Protein AF-S6BEV7-F1 (afdb_monomer)

Radius of gyration: 21.36 Å; Cα contacts (8 Å, |Δi|>4): 166; chains: 1; bounding box: 76×54×32 Å

Structure (mmCIF, N/CA/C/O backbone):
data_AF-S6BEV7-F1
#
_entry.id   AF-S6BEV7-F1
#
loop_
_atom_site.group_PDB
_atom_site.id
_atom_site.type_symbol
_atom_site.label_atom_id
_atom_site.label_alt_id
_atom_site.label_comp_id
_atom_site.label_asym_id
_atom_site.label_entity_id
_atom_site.label_seq_id
_atom_site.pdbx_PDB_ins_code
_atom_site.Cartn_x
_atom_site.Cartn_y
_atom_site.Cartn_z
_atom_site.occupancy
_atom_site.B_iso_or_equiv
_atom_site.auth_seq_id
_atom_site.auth_comp_id
_atom_site.auth_asym_id
_atom_site.auth_atom_id
_atom_site.pdbx_PDB_model_num
ATOM 1 N N . MET A 1 1 ? -57.077 -38.739 5.151 1.00 50.75 1 MET A N 1
ATOM 2 C CA . MET A 1 1 ? -56.532 -37.547 4.452 1.00 50.75 1 MET A CA 1
ATOM 3 C C . MET A 1 1 ? -55.823 -36.606 5.441 1.00 50.75 1 MET A C 1
ATOM 5 O O . MET A 1 1 ? -56.221 -35.461 5.583 1.00 50.75 1 MET A O 1
ATOM 9 N N . ILE A 1 2 ? -54.785 -37.079 6.149 1.00 52.56 2 ILE A N 1
ATOM 10 C CA . ILE A 1 2 ? -54.102 -36.314 7.227 1.00 52.56 2 ILE A CA 1
ATOM 11 C C . ILE A 1 2 ? -52.593 -36.130 6.940 1.00 52.56 2 ILE A C 1
ATOM 13 O O . ILE A 1 2 ? -51.964 -35.216 7.457 1.00 52.56 2 ILE A O 1
ATOM 17 N N . GLY A 1 3 ? -52.013 -36.909 6.019 1.00 46.91 3 GLY A N 1
ATOM 18 C CA . GLY A 1 3 ? -50.563 -36.927 5.767 1.00 46.91 3 GLY A CA 1
ATOM 19 C C . GLY A 1 3 ? -49.998 -35.843 4.839 1.00 46.91 3 GLY A C 1
ATOM 20 O O . GLY A 1 3 ? -48.800 -35.841 4.593 1.00 46.91 3 GLY A O 1
ATOM 21 N N . ARG A 1 4 ? -50.816 -34.928 4.297 1.00 48.38 4 ARG A N 1
ATOM 22 C CA . ARG A 1 4 ? -50.363 -33.946 3.282 1.00 48.38 4 ARG A CA 1
ATOM 23 C C . ARG A 1 4 ? -50.113 -32.529 3.807 1.00 48.38 4 ARG A C 1
ATOM 25 O O . ARG A 1 4 ? -49.593 -31.708 3.065 1.00 48.38 4 ARG A O 1
ATOM 32 N N . ARG A 1 5 ? -50.463 -32.233 5.066 1.00 48.47 5 ARG A N 1
ATOM 33 C CA . ARG A 1 5 ? -50.304 -30.886 5.655 1.00 48.47 5 ARG A CA 1
ATOM 34 C C . ARG A 1 5 ? -49.055 -30.714 6.525 1.00 48.47 5 ARG A C 1
ATOM 36 O O . ARG A 1 5 ? -48.692 -29.584 6.817 1.00 48.47 5 ARG A O 1
ATOM 43 N N . ILE A 1 6 ? -48.372 -31.801 6.886 1.00 51.94 6 ILE A N 1
ATOM 44 C CA . ILE A 1 6 ? -47.178 -31.745 7.749 1.00 51.94 6 ILE A CA 1
ATOM 45 C C . ILE A 1 6 ? -45.902 -31.453 6.935 1.00 51.94 6 ILE A C 1
ATOM 47 O O . ILE A 1 6 ? -44.970 -30.844 7.448 1.00 51.94 6 ILE A O 1
ATOM 51 N N . LEU A 1 7 ? -45.879 -31.777 5.636 1.00 47.19 7 LEU A N 1
ATOM 52 C CA . LEU A 1 7 ? -44.689 -31.583 4.793 1.00 47.19 7 LEU A CA 1
ATOM 53 C C . LEU A 1 7 ? -44.422 -30.111 4.417 1.00 47.19 7 LEU A C 1
ATOM 55 O O . LEU A 1 7 ? -43.295 -29.756 4.095 1.00 47.19 7 LEU A O 1
ATOM 59 N N . VAL A 1 8 ? -45.435 -29.239 4.473 1.00 49.75 8 VAL A N 1
ATOM 60 C CA . VAL A 1 8 ? -45.299 -27.827 4.057 1.00 49.75 8 VAL A CA 1
ATOM 61 C C . VAL A 1 8 ? -44.693 -26.953 5.165 1.00 49.75 8 VAL A C 1
ATOM 63 O O . VAL A 1 8 ? -44.099 -25.920 4.879 1.00 49.75 8 VAL A O 1
ATOM 66 N N . VAL A 1 9 ? -44.768 -27.379 6.430 1.00 50.19 9 VAL A N 1
ATOM 67 C CA . VAL A 1 9 ? -44.273 -26.580 7.568 1.00 50.19 9 VAL A CA 1
ATOM 68 C C . VAL A 1 9 ? -42.770 -26.781 7.811 1.00 50.19 9 VAL A C 1
ATOM 70 O O . VAL A 1 9 ? -42.108 -25.885 8.324 1.00 50.19 9 VAL A O 1
ATOM 73 N N . ALA A 1 10 ? -42.189 -27.901 7.370 1.00 49.28 10 ALA A N 1
ATOM 74 C CA . ALA A 1 10 ? -40.764 -28.185 7.571 1.00 49.28 10 ALA A CA 1
ATOM 75 C C . ALA A 1 10 ? -39.819 -27.378 6.652 1.00 49.28 10 ALA A C 1
ATOM 77 O O . ALA A 1 10 ? -38.628 -27.293 6.934 1.00 49.28 10 ALA A O 1
ATOM 78 N N . ILE A 1 11 ? -40.328 -26.757 5.581 1.00 52.28 11 ILE A N 1
ATOM 79 C CA . ILE A 1 11 ? -39.513 -25.964 4.638 1.00 52.28 11 ILE A CA 1
ATOM 80 C C . ILE A 1 11 ? -39.453 -24.476 5.045 1.00 52.28 11 ILE A C 1
ATOM 82 O O . ILE A 1 11 ? -38.546 -23.758 4.638 1.00 52.28 11 ILE A O 1
ATOM 86 N N . ALA A 1 12 ? -40.353 -24.008 5.916 1.00 49.47 12 ALA A N 1
ATOM 87 C CA . ALA A 1 12 ? -40.440 -22.595 6.301 1.00 49.47 12 ALA A CA 1
ATOM 88 C C . ALA A 1 12 ? -39.518 -22.175 7.468 1.00 49.47 12 ALA A C 1
ATOM 90 O O . ALA A 1 12 ? -39.469 -20.995 7.796 1.00 49.47 12 ALA A O 1
ATOM 91 N N . MET A 1 13 ? -38.785 -23.102 8.100 1.00 50.44 13 MET A N 1
ATOM 92 C CA . MET A 1 13 ? -37.889 -22.793 9.234 1.00 50.44 13 MET A CA 1
ATOM 93 C C . MET A 1 13 ? -36.387 -22.797 8.892 1.00 50.44 13 MET A C 1
ATOM 95 O O . MET A 1 13 ? -35.558 -22.666 9.786 1.00 50.44 13 MET A O 1
ATOM 99 N N . LEU A 1 14 ? -36.012 -22.916 7.614 1.00 50.31 14 LEU A N 1
ATOM 100 C CA . LEU A 1 14 ? -34.606 -22.923 7.172 1.00 50.31 14 LEU A CA 1
ATOM 101 C C . LEU A 1 14 ? -34.143 -21.600 6.530 1.00 50.31 14 LEU A C 1
ATOM 103 O O . LEU A 1 14 ? -33.107 -21.573 5.874 1.00 50.31 14 LEU A O 1
ATOM 107 N N . SER A 1 15 ? -34.875 -20.494 6.706 1.00 49.59 15 SER A N 1
ATOM 108 C CA . SER A 1 15 ? -34.596 -19.227 6.005 1.00 49.59 15 SER A CA 1
ATOM 109 C C . SER A 1 15 ? -34.069 -18.071 6.866 1.00 49.59 15 SER A C 1
ATOM 111 O O . SER A 1 15 ? -33.934 -16.970 6.344 1.00 49.59 15 SER A O 1
ATOM 113 N N . THR A 1 16 ? -33.739 -18.258 8.150 1.00 53.97 16 THR A N 1
ATOM 114 C CA . THR A 1 16 ? -33.315 -17.130 9.019 1.00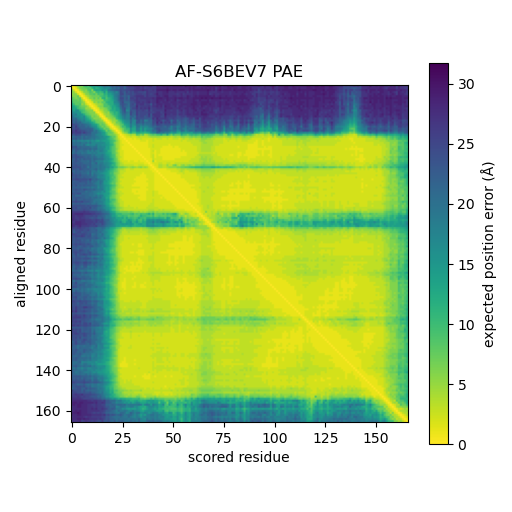 53.97 16 THR A CA 1
ATOM 115 C C . THR A 1 16 ? -31.865 -17.157 9.488 1.00 53.97 16 THR A C 1
ATOM 117 O O . THR A 1 16 ? -31.490 -16.344 10.323 1.00 53.97 16 THR A O 1
ATOM 120 N N . PHE A 1 17 ? -31.016 -18.020 8.935 1.00 53.75 17 PHE A N 1
ATOM 121 C CA . PHE A 1 17 ? -29.587 -17.996 9.251 1.00 53.75 17 PHE A CA 1
ATOM 122 C C . PHE A 1 17 ? -28.735 -18.089 7.992 1.00 53.75 17 PHE A C 1
ATOM 124 O O . PHE A 1 17 ? -27.793 -18.874 7.921 1.00 53.75 17 PHE A O 1
ATOM 131 N N . VAL A 1 18 ? -29.011 -17.218 7.017 1.00 51.12 18 VAL A N 1
ATOM 132 C CA . VAL A 1 18 ? -27.921 -16.732 6.168 1.00 51.12 18 VAL A CA 1
ATOM 133 C C . VAL A 1 18 ? -27.073 -15.853 7.083 1.00 51.12 18 VAL A C 1
ATOM 135 O O . VAL A 1 18 ? -27.261 -14.644 7.171 1.00 51.12 18 VAL A O 1
ATOM 138 N N . HIS A 1 19 ? -26.189 -16.492 7.852 1.00 46.69 19 HIS A N 1
ATOM 139 C CA . HIS A 1 19 ? -25.022 -15.807 8.371 1.00 46.69 19 HIS A CA 1
ATOM 140 C C . HIS A 1 19 ? -24.307 -15.335 7.119 1.00 46.69 19 HIS A C 1
ATOM 142 O O . HIS A 1 19 ? -23.691 -16.135 6.416 1.00 46.69 19 HIS A O 1
ATOM 148 N N . VAL A 1 20 ? -24.505 -14.062 6.781 1.00 51.44 20 VAL A N 1
ATOM 149 C CA . VAL A 1 20 ? -23.663 -13.369 5.825 1.00 51.44 20 VAL A CA 1
ATOM 150 C C . VAL A 1 20 ? -22.258 -13.621 6.342 1.00 51.44 20 VAL A C 1
ATOM 152 O O . VAL A 1 20 ? -21.878 -13.116 7.399 1.00 51.44 20 VAL A O 1
ATOM 155 N N . ALA A 1 21 ? -21.541 -14.514 5.667 1.00 47.56 21 ALA A N 1
ATOM 156 C CA . ALA A 1 21 ? -20.127 -14.714 5.873 1.00 47.56 21 ALA A CA 1
ATOM 157 C C . ALA A 1 21 ? -19.478 -13.434 5.355 1.00 47.56 21 ALA A C 1
ATOM 159 O O . ALA A 1 21 ? -19.007 -13.371 4.225 1.00 47.56 21 ALA A O 1
ATOM 160 N N . TYR A 1 22 ? -19.561 -12.372 6.157 1.00 51.31 22 TYR A N 1
ATOM 161 C CA . TYR A 1 22 ? -18.700 -11.223 6.004 1.00 51.31 22 TYR A CA 1
ATOM 162 C C . TYR A 1 22 ? -17.300 -11.807 6.088 1.00 51.31 22 TYR A C 1
ATOM 164 O O . TYR A 1 22 ? -16.900 -12.307 7.142 1.00 51.31 22 TYR A O 1
ATOM 172 N N . ALA A 1 23 ? -16.613 -11.850 4.949 1.00 55.72 23 ALA A N 1
ATOM 173 C CA . ALA A 1 23 ? -15.198 -12.136 4.907 1.00 55.72 23 ALA A CA 1
ATOM 174 C C . ALA A 1 23 ? -14.546 -11.133 5.864 1.00 55.72 23 ALA A C 1
ATOM 176 O O . ALA A 1 23 ? -14.480 -9.942 5.573 1.00 55.72 23 ALA A O 1
ATOM 177 N N . GLN A 1 24 ? -14.192 -11.589 7.068 1.00 68.38 24 GLN A N 1
ATOM 178 C CA . GLN A 1 24 ? -13.512 -10.771 8.062 1.00 68.38 24 GLN A CA 1
ATOM 179 C C . GLN A 1 24 ? -12.107 -10.517 7.531 1.00 68.38 24 GLN A C 1
ATOM 181 O O . GLN A 1 24 ? -11.189 -11.303 7.762 1.00 68.38 24 GLN A O 1
ATOM 186 N N . GLY A 1 25 ? -11.959 -9.454 6.751 1.00 84.00 25 GLY A N 1
ATOM 187 C CA . GLY A 1 25 ? -10.654 -8.975 6.347 1.00 84.00 25 GLY A CA 1
ATOM 188 C C . GLY A 1 25 ? -9.841 -8.476 7.541 1.00 84.00 25 GLY A C 1
ATOM 189 O O . GLY A 1 25 ? -10.350 -8.306 8.651 1.00 84.00 25 GLY A O 1
ATOM 190 N N . HIS A 1 26 ? -8.547 -8.249 7.324 1.00 91.81 26 HIS A N 1
ATOM 191 C CA . HIS A 1 26 ? -7.622 -7.863 8.399 1.00 91.81 26 HIS A CA 1
ATOM 192 C C . HIS A 1 26 ? -7.758 -6.398 8.841 1.00 91.81 26 HIS A C 1
ATOM 194 O O . HIS A 1 26 ? -7.096 -5.991 9.799 1.00 91.81 26 HIS A O 1
ATOM 200 N N . CYS A 1 27 ? -8.574 -5.604 8.147 1.00 94.75 27 CYS A N 1
ATOM 201 C CA . CYS A 1 27 ? -8.710 -4.171 8.369 1.00 94.75 27 CYS A CA 1
ATOM 202 C C . CYS A 1 27 ? -10.161 -3.819 8.688 1.00 94.75 27 CYS A C 1
ATOM 204 O O . CYS A 1 27 ? -11.072 -4.230 7.972 1.00 94.75 27 CYS A O 1
ATOM 206 N N . ALA A 1 28 ? -10.380 -3.012 9.727 1.00 95.38 28 ALA A N 1
ATOM 207 C CA . ALA A 1 28 ? -11.677 -2.379 9.908 1.00 95.38 28 ALA A CA 1
ATOM 208 C C . ALA A 1 28 ? -11.846 -1.236 8.894 1.00 95.38 28 ALA A C 1
ATOM 210 O O . ALA A 1 28 ? -10.874 -0.592 8.498 1.00 95.38 28 ALA A O 1
ATOM 211 N N . GLU A 1 29 ? -13.085 -0.918 8.526 1.00 94.31 29 GLU A N 1
ATOM 212 C CA . GLU A 1 29 ? -13.394 0.200 7.621 1.00 94.31 29 GLU A CA 1
ATOM 213 C C . GLU A 1 29 ? -12.814 1.537 8.125 1.00 94.31 29 GLU A C 1
ATOM 215 O O . GLU A 1 29 ? -12.313 2.356 7.353 1.00 94.31 29 GLU A O 1
ATOM 220 N N . THR A 1 30 ? -12.796 1.733 9.448 1.00 95.88 30 THR A N 1
ATOM 221 C CA . THR A 1 30 ? -12.172 2.897 10.086 1.00 95.88 30 THR A CA 1
ATOM 222 C C . THR A 1 30 ? -10.666 2.959 9.843 1.00 95.88 30 THR A C 1
ATOM 224 O O . THR A 1 30 ? -10.155 4.041 9.565 1.00 95.88 30 THR A O 1
ATOM 227 N N . ASP A 1 31 ? -9.968 1.818 9.892 1.00 96.88 31 ASP A N 1
ATOM 228 C CA . ASP A 1 31 ? -8.530 1.743 9.610 1.00 96.88 31 ASP A CA 1
ATOM 229 C C . ASP A 1 31 ? -8.258 2.079 8.138 1.00 96.88 31 ASP A C 1
ATOM 231 O O . ASP A 1 31 ? -7.327 2.817 7.824 1.00 96.88 31 ASP A O 1
ATOM 235 N N . LEU A 1 32 ? -9.112 1.602 7.225 1.00 96.38 32 LEU A N 1
ATOM 236 C CA . LEU A 1 32 ? -8.998 1.908 5.797 1.00 96.38 32 LEU A CA 1
ATOM 237 C C . LEU A 1 32 ? -9.175 3.392 5.509 1.00 96.38 32 LEU A C 1
ATOM 239 O O . LEU A 1 32 ? -8.452 3.944 4.682 1.00 96.38 32 LEU A O 1
ATOM 243 N N . ARG A 1 33 ? -10.094 4.065 6.202 1.00 96.94 33 ARG A N 1
ATOM 244 C CA . ARG A 1 33 ? -10.254 5.517 6.083 1.00 96.94 33 ARG A CA 1
ATOM 245 C C . ARG A 1 33 ? -9.037 6.272 6.623 1.00 96.94 33 ARG A C 1
ATOM 247 O O . ARG A 1 33 ? -8.577 7.204 5.970 1.00 96.94 33 ARG A O 1
ATOM 254 N N . ILE A 1 34 ? -8.489 5.851 7.766 1.00 97.06 34 ILE A N 1
ATOM 255 C CA . ILE A 1 34 ? -7.272 6.437 8.359 1.00 97.06 34 ILE A CA 1
ATOM 256 C C . ILE A 1 34 ? -6.077 6.314 7.404 1.00 97.06 34 ILE A C 1
ATOM 258 O O . ILE A 1 34 ? -5.324 7.268 7.224 1.00 97.06 34 ILE A O 1
ATOM 262 N N . LEU A 1 35 ? -5.940 5.164 6.746 1.00 96.50 35 LEU A N 1
ATOM 263 C CA . LEU A 1 35 ? -4.857 4.873 5.804 1.00 96.50 35 LEU A CA 1
ATOM 264 C C . LEU A 1 35 ? -5.082 5.463 4.400 1.00 96.50 35 LEU A C 1
ATOM 266 O O . LEU A 1 35 ? -4.231 5.312 3.525 1.00 96.50 35 LEU A O 1
ATOM 270 N N . GLY A 1 36 ? -6.223 6.119 4.159 1.00 96.06 36 GLY A N 1
ATOM 271 C CA . GLY A 1 36 ? -6.581 6.657 2.844 1.00 96.06 36 GLY A CA 1
ATOM 272 C C . GLY A 1 36 ? -6.945 5.593 1.801 1.00 96.06 36 GLY A C 1
ATOM 273 O O . GLY A 1 36 ? -6.931 5.873 0.610 1.00 96.06 36 GLY A O 1
ATOM 274 N N . LEU A 1 37 ? -7.259 4.367 2.219 1.00 96.00 37 LEU A N 1
ATOM 275 C CA . LEU A 1 37 ? -7.578 3.237 1.339 1.00 96.00 37 LEU A CA 1
ATOM 276 C C . LEU A 1 37 ? -9.072 3.122 1.020 1.00 96.00 37 LEU A C 1
ATOM 278 O O . LEU A 1 37 ? -9.422 2.463 0.044 1.00 96.00 37 LEU A O 1
ATOM 282 N N . SER A 1 38 ? -9.946 3.726 1.832 1.00 96.00 38 SER A N 1
ATOM 283 C CA . SER A 1 38 ? -11.401 3.594 1.680 1.00 96.00 38 SER A CA 1
ATOM 284 C C . SER A 1 38 ? -11.910 4.201 0.369 1.00 96.00 38 SER A C 1
ATOM 286 O O . SER A 1 38 ? -11.674 5.378 0.088 1.00 96.00 38 SER A O 1
ATOM 288 N N . LYS A 1 39 ? -12.650 3.402 -0.408 1.00 94.38 39 LYS A N 1
ATOM 289 C CA . LYS A 1 39 ? -13.301 3.828 -1.654 1.00 94.38 39 LYS A CA 1
ATOM 290 C C . LYS A 1 39 ? -14.498 4.758 -1.416 1.00 94.38 39 LYS A C 1
ATOM 292 O O . LYS A 1 39 ? -14.787 5.601 -2.260 1.00 94.38 39 LYS A O 1
ATOM 297 N N . ASP A 1 40 ? -15.163 4.654 -0.268 1.00 91.25 40 ASP A N 1
ATOM 298 C CA . ASP A 1 40 ? -16.403 5.396 0.007 1.00 91.25 40 ASP A CA 1
ATOM 299 C C . ASP A 1 40 ? -16.168 6.876 0.353 1.00 91.25 40 ASP A C 1
ATOM 301 O O . ASP A 1 40 ? -17.105 7.673 0.389 1.00 91.25 40 ASP A O 1
ATOM 305 N N . SER A 1 41 ? -14.916 7.272 0.601 1.00 87.31 41 SER A N 1
ATOM 306 C CA . SER A 1 41 ? -14.560 8.631 1.017 1.00 87.31 41 SER A CA 1
ATOM 307 C C . SER A 1 41 ? -13.322 9.157 0.287 1.00 87.31 41 SER A C 1
ATOM 309 O O . SER A 1 41 ? -12.339 9.536 0.929 1.00 87.31 41 SER A O 1
ATOM 311 N N . VAL A 1 42 ? -13.347 9.162 -1.050 1.00 94.38 42 VAL A N 1
ATOM 312 C CA . VAL A 1 42 ? -12.240 9.707 -1.853 1.00 94.38 42 VAL A CA 1
ATOM 313 C C . VAL A 1 4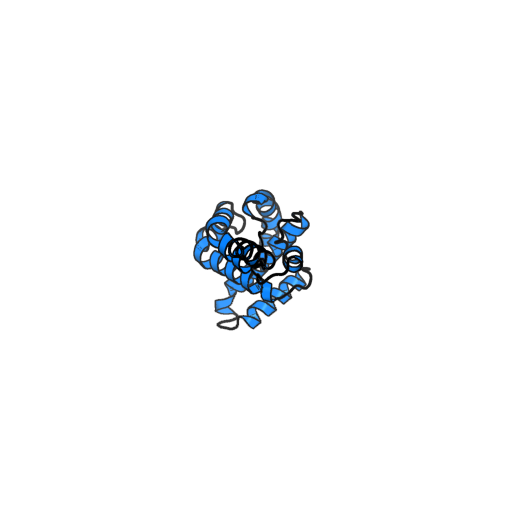2 ? -12.209 11.233 -1.753 1.00 94.38 42 VAL A C 1
ATOM 315 O O . VAL A 1 42 ? -13.092 11.926 -2.255 1.00 94.38 42 VAL A O 1
ATOM 318 N N . THR A 1 43 ? -11.170 11.761 -1.115 1.00 94.88 43 THR A N 1
ATOM 319 C CA . THR A 1 43 ? -10.870 13.190 -0.996 1.00 94.88 43 THR A CA 1
ATOM 320 C C . THR A 1 43 ? -9.395 13.432 -1.322 1.00 94.88 43 THR A C 1
ATOM 322 O O . THR A 1 43 ? -8.588 12.504 -1.329 1.00 94.88 43 THR A O 1
ATOM 325 N N .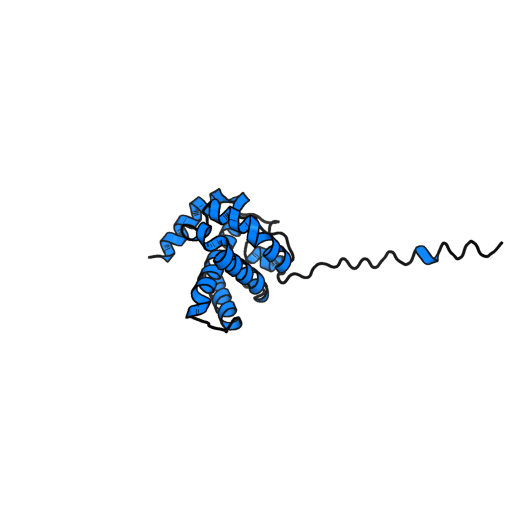 GLU A 1 44 ? -8.997 14.683 -1.563 1.00 91.38 44 GLU A N 1
ATOM 326 C CA . GLU A 1 44 ? -7.574 15.026 -1.735 1.00 91.38 44 GLU A CA 1
ATOM 327 C C . GLU A 1 44 ? -6.741 14.597 -0.512 1.00 91.38 44 GLU A C 1
ATOM 329 O O . GLU A 1 44 ? -5.643 14.058 -0.645 1.00 91.38 44 GLU A O 1
ATOM 334 N N . GLU A 1 45 ? -7.301 14.744 0.693 1.00 92.81 45 GLU A N 1
ATOM 335 C CA . GLU A 1 45 ? -6.675 14.281 1.930 1.00 92.81 45 GLU A CA 1
ATOM 336 C C . GLU A 1 45 ? -6.531 12.753 1.973 1.00 92.81 45 GLU A C 1
ATOM 338 O O . GLU A 1 45 ? -5.480 12.252 2.375 1.00 92.81 45 GLU A O 1
ATOM 343 N N . SER A 1 46 ? -7.546 11.995 1.541 1.00 94.56 46 SER A N 1
ATOM 344 C CA . SER A 1 46 ? -7.467 10.530 1.525 1.00 94.56 46 SER A CA 1
ATOM 345 C C . SER A 1 46 ? -6.435 10.038 0.508 1.00 94.56 46 SER A C 1
ATOM 347 O O . SER A 1 46 ? -5.648 9.150 0.828 1.00 94.56 46 SER A O 1
ATOM 349 N N . LEU A 1 47 ? -6.355 10.660 -0.674 1.00 93.19 47 LEU A N 1
ATOM 350 C CA . LEU A 1 47 ? -5.325 10.370 -1.678 1.00 93.19 47 LEU A CA 1
ATOM 351 C C . LEU A 1 47 ? -3.924 10.730 -1.166 1.00 93.19 47 LEU A C 1
ATOM 353 O O . LEU A 1 47 ? -2.965 9.987 -1.393 1.00 93.19 47 LEU A O 1
ATOM 357 N N . LYS A 1 48 ? -3.807 11.822 -0.400 1.00 91.69 48 LYS A N 1
ATOM 358 C CA . LYS A 1 48 ? -2.562 12.186 0.278 1.00 91.69 48 LYS A CA 1
ATOM 359 C C . LYS A 1 48 ? -2.140 11.122 1.301 1.00 91.69 48 LYS A C 1
ATOM 361 O O . LYS A 1 48 ? -0.999 10.660 1.274 1.00 91.69 48 LYS A O 1
ATOM 366 N N . LYS A 1 49 ? -3.060 10.700 2.178 1.00 94.25 49 LYS A N 1
ATOM 367 C CA . LYS A 1 49 ? -2.841 9.630 3.171 1.00 94.25 49 LYS A CA 1
ATOM 368 C C . LYS A 1 49 ? -2.470 8.305 2.496 1.00 94.25 49 LYS A C 1
ATOM 370 O O . LYS A 1 49 ? -1.553 7.626 2.960 1.00 94.25 49 LYS A O 1
ATOM 375 N N . LEU A 1 50 ? -3.103 7.983 1.366 1.00 94.56 50 LEU A N 1
ATOM 376 C CA . LEU A 1 50 ? -2.798 6.800 0.562 1.00 94.56 50 LEU A CA 1
ATOM 377 C C . LEU A 1 50 ? -1.360 6.816 0.039 1.00 94.56 50 LEU A C 1
ATOM 379 O O . LEU A 1 50 ? -0.636 5.831 0.194 1.00 94.56 50 LEU A O 1
ATOM 383 N N . GLY A 1 51 ? -0.929 7.927 -0.563 1.00 91.56 51 GLY A N 1
ATOM 384 C CA . GLY A 1 51 ? 0.430 8.037 -1.090 1.00 91.56 51 GLY A CA 1
ATOM 385 C C . GLY A 1 51 ? 1.494 7.968 0.010 1.00 91.56 51 GLY A C 1
ATOM 386 O O . GLY A 1 51 ? 2.451 7.208 -0.133 1.00 91.56 51 GLY A O 1
ATOM 387 N N . ILE A 1 52 ? 1.287 8.652 1.147 1.00 92.19 52 ILE A N 1
ATOM 388 C CA . ILE A 1 52 ? 2.160 8.541 2.336 1.00 92.19 52 ILE A CA 1
ATOM 389 C C . ILE A 1 52 ? 2.238 7.086 2.803 1.00 92.19 52 ILE A C 1
ATOM 391 O O . ILE A 1 52 ? 3.328 6.532 2.958 1.00 92.19 52 ILE A O 1
ATOM 395 N N . THR A 1 53 ? 1.080 6.443 2.972 1.00 95.25 53 THR A N 1
ATOM 396 C CA . THR A 1 53 ? 0.992 5.068 3.466 1.00 95.25 53 THR A CA 1
ATOM 397 C C . THR A 1 53 ? 1.773 4.108 2.578 1.00 95.25 53 THR A C 1
ATOM 399 O O . THR A 1 53 ? 2.596 3.326 3.060 1.00 95.25 53 THR A O 1
ATOM 402 N N . ARG A 1 54 ? 1.565 4.189 1.261 1.00 93.31 54 ARG A N 1
ATOM 403 C CA . ARG A 1 54 ? 2.267 3.340 0.294 1.00 93.31 54 ARG A CA 1
ATOM 404 C C . ARG A 1 54 ? 3.765 3.600 0.284 1.00 93.31 54 ARG A C 1
ATOM 406 O O . ARG A 1 54 ? 4.530 2.636 0.285 1.00 93.31 54 ARG A O 1
ATOM 413 N N . TYR A 1 55 ? 4.171 4.867 0.291 1.00 91.12 55 TYR A N 1
ATOM 414 C CA . TYR A 1 55 ? 5.576 5.259 0.287 1.00 91.12 55 TYR A CA 1
ATOM 415 C C . TYR A 1 55 ? 6.323 4.698 1.506 1.00 91.12 55 TYR A C 1
ATOM 417 O O . TYR A 1 55 ? 7.354 4.035 1.349 1.00 91.12 55 TYR A O 1
ATOM 425 N N . VAL A 1 56 ? 5.776 4.885 2.712 1.00 93.50 56 VAL A N 1
ATOM 426 C CA . VAL A 1 56 ? 6.380 4.391 3.961 1.00 93.50 56 VAL A CA 1
ATOM 427 C C . VAL A 1 56 ? 6.461 2.863 3.954 1.00 93.50 56 VAL A C 1
ATOM 429 O O . VAL A 1 56 ? 7.534 2.297 4.176 1.00 93.50 56 VAL A O 1
ATOM 432 N N . VAL A 1 57 ? 5.356 2.173 3.643 1.00 95.19 57 VAL A N 1
ATOM 433 C CA . VAL A 1 57 ? 5.318 0.700 3.619 1.00 95.19 57 VAL A CA 1
ATOM 434 C C . VAL A 1 57 ? 6.325 0.144 2.612 1.00 95.19 57 VAL A C 1
ATOM 436 O O . VAL A 1 57 ? 7.112 -0.745 2.947 1.00 95.19 57 VAL A O 1
ATOM 439 N N . LYS A 1 58 ? 6.338 0.673 1.384 1.00 91.88 58 LYS A N 1
ATOM 440 C CA . LYS A 1 58 ? 7.251 0.239 0.321 1.00 91.88 58 LYS A CA 1
ATOM 441 C C . LYS A 1 58 ? 8.710 0.472 0.697 1.00 91.88 58 LYS A C 1
ATOM 443 O O . LYS A 1 58 ? 9.525 -0.428 0.493 1.00 91.88 58 LYS A O 1
ATOM 448 N N . SER A 1 59 ? 9.038 1.637 1.259 1.00 90.50 59 SER A N 1
ATOM 449 C CA . SER A 1 59 ? 10.398 1.962 1.702 1.00 90.50 59 SER A CA 1
ATOM 450 C C . SER A 1 59 ? 10.909 0.901 2.672 1.00 90.50 59 SER A C 1
ATOM 452 O O . SER A 1 59 ? 11.951 0.290 2.441 1.00 90.50 59 SER A O 1
ATOM 454 N N . TRP A 1 60 ? 10.125 0.574 3.697 1.00 93.19 60 TRP A N 1
ATOM 455 C CA . TRP A 1 60 ? 10.493 -0.457 4.663 1.00 93.19 60 TRP A CA 1
ATOM 456 C C . TRP A 1 60 ? 10.560 -1.869 4.072 1.00 93.19 60 TRP A C 1
ATOM 458 O O . TRP A 1 60 ? 11.464 -2.632 4.416 1.00 93.19 60 TRP A O 1
ATOM 468 N N . VAL A 1 61 ? 9.645 -2.233 3.168 1.00 91.69 61 VAL A N 1
ATOM 469 C CA . VAL A 1 61 ? 9.670 -3.544 2.497 1.00 91.69 61 VAL A CA 1
ATOM 470 C C . VAL A 1 61 ? 10.917 -3.702 1.629 1.00 91.69 61 VAL A C 1
ATOM 472 O O . VAL A 1 61 ? 11.562 -4.747 1.705 1.00 91.69 61 VAL A O 1
ATOM 475 N N . ARG A 1 62 ? 11.316 -2.660 0.892 1.00 89.12 62 ARG A N 1
ATOM 476 C CA . ARG A 1 62 ? 12.541 -2.651 0.079 1.00 89.12 62 ARG A CA 1
ATOM 477 C C . ARG A 1 62 ? 13.799 -2.849 0.928 1.00 89.12 62 ARG A C 1
ATOM 479 O O . ARG A 1 62 ? 14.707 -3.571 0.527 1.00 89.12 62 ARG A O 1
ATOM 486 N N . TRP A 1 63 ? 13.851 -2.242 2.115 1.00 85.75 63 TRP A N 1
ATOM 487 C CA . TRP A 1 63 ? 14.989 -2.367 3.034 1.00 85.75 63 TRP A CA 1
ATOM 488 C C . TRP A 1 63 ? 14.944 -3.616 3.924 1.00 85.75 63 TRP A C 1
ATOM 490 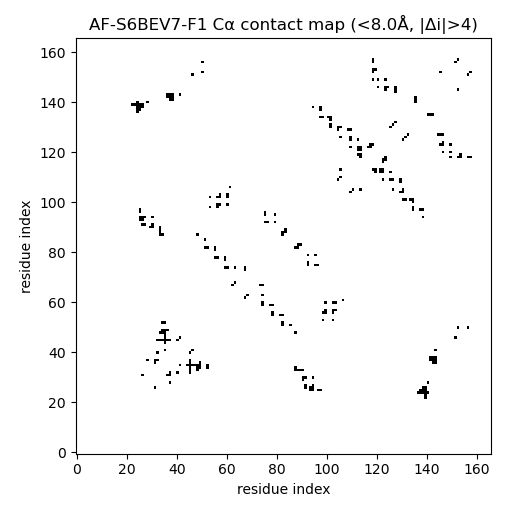O O . TRP A 1 63 ? 15.933 -3.928 4.594 1.00 85.75 63 TRP A O 1
ATOM 500 N N . ARG A 1 64 ? 13.834 -4.367 3.927 1.00 85.25 64 ARG A N 1
ATOM 501 C CA . ARG A 1 64 ? 13.630 -5.550 4.779 1.00 85.25 64 ARG A CA 1
ATOM 502 C C . ARG A 1 64 ? 14.782 -6.564 4.717 1.00 85.25 64 ARG A C 1
ATOM 504 O O . ARG A 1 64 ? 15.198 -6.984 5.797 1.00 85.25 64 ARG A O 1
ATOM 511 N N . PRO A 1 65 ? 15.312 -6.970 3.541 1.00 77.06 65 PRO A N 1
ATOM 512 C CA . PRO A 1 65 ? 16.382 -7.970 3.488 1.00 77.06 65 PRO A CA 1
ATOM 513 C C . PRO A 1 65 ? 17.666 -7.524 4.201 1.00 77.06 65 PRO A C 1
ATOM 515 O O . PRO A 1 65 ? 18.421 -8.369 4.671 1.00 77.06 65 PRO A O 1
ATOM 518 N N . ILE A 1 66 ? 17.897 -6.209 4.290 1.00 78.44 66 ILE A N 1
ATOM 519 C CA . ILE A 1 66 ? 19.106 -5.606 4.861 1.00 78.44 66 ILE A CA 1
ATOM 520 C C . ILE A 1 66 ? 18.922 -5.341 6.359 1.00 78.44 66 ILE A C 1
ATOM 522 O O . ILE A 1 66 ? 19.783 -5.698 7.158 1.00 78.44 66 ILE A O 1
ATOM 526 N N . LEU A 1 67 ? 17.804 -4.721 6.747 1.00 77.12 67 LEU A N 1
ATOM 527 C CA . LEU A 1 67 ? 17.602 -4.232 8.115 1.00 77.12 67 LEU A CA 1
ATOM 528 C C . LEU A 1 67 ? 16.958 -5.270 9.041 1.00 77.12 67 LEU A C 1
ATOM 530 O O . LEU A 1 67 ? 17.269 -5.302 10.230 1.00 77.12 67 LEU A O 1
ATOM 534 N N . PHE A 1 68 ? 16.070 -6.124 8.519 1.00 79.06 68 PHE A N 1
ATOM 535 C CA . PHE A 1 68 ? 15.281 -7.059 9.333 1.00 79.06 68 PHE A CA 1
ATOM 536 C C . PHE A 1 68 ? 15.142 -8.435 8.678 1.00 79.06 68 PHE A C 1
ATOM 538 O O . PHE A 1 68 ? 14.013 -8.885 8.416 1.00 79.06 68 PHE A O 1
ATOM 545 N N . PRO A 1 69 ? 16.255 -9.151 8.442 1.00 71.75 69 PRO A N 1
ATOM 546 C CA . PRO A 1 69 ? 16.165 -10.536 8.020 1.00 71.75 69 PRO A CA 1
ATOM 547 C C . PRO A 1 69 ? 15.380 -11.308 9.092 1.00 71.75 69 PRO A C 1
ATOM 549 O O . PRO A 1 69 ? 15.787 -11.409 10.245 1.00 71.75 69 PRO A O 1
ATOM 552 N N . ASN A 1 70 ? 14.206 -11.815 8.716 1.00 81.56 70 ASN A N 1
ATOM 553 C CA . ASN A 1 70 ? 13.345 -12.677 9.534 1.00 81.56 70 ASN A CA 1
ATOM 554 C C . ASN A 1 70 ? 12.631 -12.046 10.750 1.00 81.56 70 ASN A C 1
ATOM 556 O O . ASN A 1 70 ? 12.123 -12.791 11.586 1.00 81.56 70 ASN A O 1
ATOM 560 N N . ASN A 1 71 ? 12.492 -10.715 10.842 1.00 89.19 71 ASN A N 1
ATOM 561 C CA . ASN A 1 71 ? 11.705 -10.085 11.918 1.00 89.19 71 ASN A CA 1
ATOM 562 C C . ASN A 1 71 ? 10.496 -9.276 11.394 1.00 89.19 71 ASN A C 1
ATOM 564 O O . ASN A 1 71 ? 10.555 -8.046 11.314 1.00 89.19 71 ASN A O 1
ATOM 568 N N . PRO A 1 72 ? 9.375 -9.941 11.042 1.00 88.12 72 PRO A N 1
ATOM 569 C CA . PRO A 1 72 ? 8.186 -9.261 10.520 1.00 88.12 72 PRO A CA 1
ATOM 570 C C . PRO A 1 72 ? 7.525 -8.335 11.551 1.00 88.12 72 PRO A C 1
ATOM 572 O O . PRO A 1 72 ? 6.944 -7.324 11.173 1.00 88.12 72 PRO A O 1
ATOM 575 N N . ARG A 1 73 ? 7.648 -8.635 12.852 1.00 91.38 73 ARG A N 1
ATOM 576 C CA . ARG A 1 73 ? 7.089 -7.794 13.921 1.00 91.38 73 ARG A CA 1
ATOM 577 C C . ARG A 1 73 ? 7.802 -6.449 14.007 1.00 91.38 73 ARG A C 1
ATOM 579 O O . ARG A 1 73 ? 7.142 -5.422 14.100 1.00 91.38 73 ARG A O 1
ATOM 586 N N . LEU A 1 74 ? 9.134 -6.455 13.946 1.00 91.88 74 LEU A N 1
ATOM 587 C CA . LEU A 1 74 ? 9.927 -5.228 13.967 1.00 91.88 74 LEU A CA 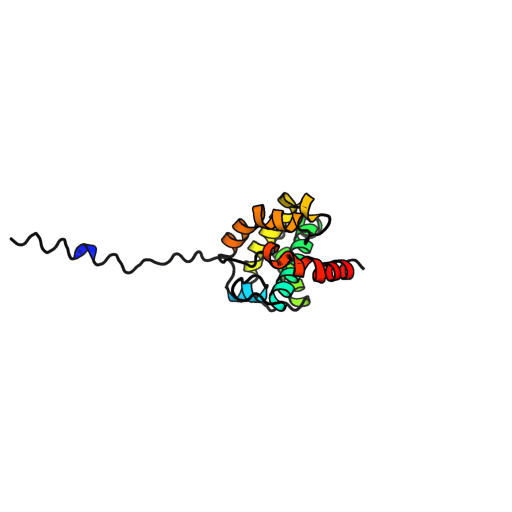1
ATOM 588 C C . LEU A 1 74 ? 9.694 -4.387 12.705 1.00 91.88 74 LEU A C 1
ATOM 590 O O . LEU A 1 74 ? 9.540 -3.175 12.809 1.00 91.88 74 LEU A O 1
ATOM 594 N N . LEU A 1 75 ? 9.579 -5.033 11.538 1.00 92.81 75 LEU A N 1
ATOM 595 C CA . LEU A 1 75 ? 9.178 -4.366 10.297 1.00 92.81 75 LEU A CA 1
ATOM 596 C C . LEU A 1 75 ? 7.832 -3.641 10.458 1.00 92.81 75 LEU A C 1
ATOM 598 O O . LEU A 1 75 ? 7.745 -2.450 10.178 1.00 92.81 75 LEU A O 1
ATOM 602 N N . MET A 1 76 ? 6.800 -4.340 10.944 1.00 94.25 76 MET A N 1
ATOM 603 C CA . MET A 1 76 ? 5.481 -3.741 11.176 1.00 94.25 76 MET A CA 1
ATOM 604 C C . MET A 1 76 ? 5.535 -2.602 12.196 1.00 94.25 76 MET A C 1
ATOM 606 O O . MET A 1 76 ? 4.902 -1.575 11.981 1.00 94.25 76 MET A O 1
ATOM 610 N N . ALA A 1 77 ? 6.300 -2.756 13.280 1.00 94.94 77 ALA A N 1
ATOM 611 C CA . ALA A 1 77 ? 6.424 -1.727 14.308 1.00 94.94 77 ALA A CA 1
ATOM 612 C C . ALA A 1 77 ? 7.075 -0.445 13.767 1.00 94.94 77 ALA A C 1
ATOM 614 O O . ALA A 1 77 ? 6.626 0.650 14.093 1.00 94.94 77 ALA A O 1
ATOM 615 N N . ASN A 1 78 ? 8.096 -0.578 12.918 1.00 94.88 78 ASN A N 1
ATOM 616 C CA . ASN A 1 78 ? 8.771 0.561 12.299 1.00 94.88 78 ASN A CA 1
ATOM 617 C C . ASN A 1 78 ? 7.904 1.247 11.239 1.00 94.88 78 ASN A C 1
ATOM 619 O O . ASN A 1 78 ? 7.806 2.468 11.249 1.00 94.88 78 ASN A O 1
ATOM 623 N N . ILE A 1 79 ? 7.202 0.476 10.401 1.00 96.25 79 ILE A N 1
ATOM 624 C CA . ILE A 1 79 ? 6.204 1.033 9.475 1.00 96.25 79 ILE A CA 1
ATOM 625 C C . ILE A 1 79 ? 5.150 1.815 10.259 1.00 96.25 79 ILE A C 1
ATOM 627 O O . ILE A 1 79 ? 4.871 2.962 9.936 1.00 96.25 79 ILE A O 1
ATOM 631 N N . PHE A 1 80 ? 4.582 1.213 11.307 1.00 97.44 80 PHE A N 1
ATOM 632 C CA . PHE A 1 80 ? 3.563 1.859 12.128 1.00 97.44 80 PHE A CA 1
ATOM 633 C C . PHE A 1 80 ? 4.084 3.157 12.754 1.00 97.44 80 PHE A C 1
ATOM 635 O O . PHE A 1 80 ? 3.433 4.191 12.657 1.00 97.44 80 PHE A O 1
ATOM 642 N N . LYS A 1 81 ? 5.286 3.122 13.339 1.00 97.06 81 LYS A N 1
ATOM 643 C CA . LYS A 1 81 ? 5.944 4.295 13.923 1.00 97.06 81 LYS A CA 1
ATOM 644 C C . LYS A 1 81 ? 6.123 5.428 12.907 1.00 97.06 81 LYS A C 1
ATOM 646 O O . LYS A 1 81 ? 5.850 6.576 13.246 1.00 97.06 81 LYS A O 1
ATOM 651 N N . ASP A 1 82 ? 6.565 5.117 11.694 1.00 96.00 82 ASP A N 1
ATOM 652 C CA . ASP A 1 82 ? 6.817 6.132 10.671 1.00 96.00 82 ASP A CA 1
ATOM 653 C C . ASP A 1 82 ? 5.515 6.693 10.091 1.00 96.00 82 ASP A C 1
ATOM 655 O O . ASP A 1 82 ? 5.424 7.891 9.855 1.00 96.00 82 ASP A O 1
ATOM 659 N N . LEU A 1 83 ? 4.461 5.880 9.962 1.00 96.50 83 LEU A N 1
ATOM 660 C CA . LEU A 1 83 ? 3.133 6.387 9.599 1.00 96.50 83 LEU A CA 1
ATOM 661 C C . LEU A 1 83 ? 2.616 7.396 10.634 1.00 96.50 83 LEU A C 1
ATOM 663 O O . LEU A 1 83 ? 2.124 8.456 10.254 1.00 96.50 83 LEU A O 1
ATOM 667 N N . LEU A 1 84 ? 2.782 7.110 11.930 1.00 97.38 84 LEU A N 1
ATOM 668 C CA . LEU A 1 84 ? 2.437 8.064 12.989 1.00 97.38 84 LEU A CA 1
ATOM 669 C C . LEU A 1 84 ? 3.279 9.348 12.903 1.00 97.38 84 LEU A C 1
ATOM 671 O O . LEU A 1 84 ? 2.757 10.436 13.136 1.00 97.38 84 LEU A O 1
ATOM 675 N N . HIS A 1 85 ? 4.569 9.236 12.564 1.00 96.06 85 HIS A N 1
ATOM 676 C CA . HIS A 1 85 ? 5.451 10.393 12.366 1.00 96.06 85 HIS A CA 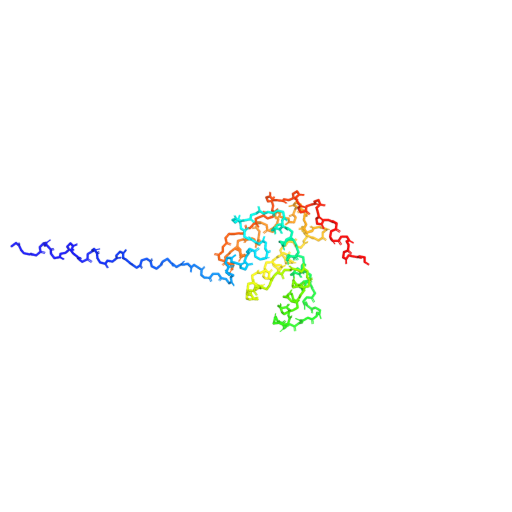1
ATOM 677 C C . HIS A 1 85 ? 4.968 11.284 11.214 1.00 96.06 85 HIS A C 1
ATOM 679 O O . HIS A 1 85 ? 4.974 12.506 11.339 1.00 96.06 85 HIS A O 1
ATOM 685 N N . GLU A 1 86 ? 4.497 10.680 10.124 1.00 93.25 86 GLU A N 1
ATOM 686 C CA . GLU A 1 86 ? 3.932 11.380 8.963 1.00 93.25 86 GLU A CA 1
ATOM 687 C C . GLU A 1 86 ? 2.509 11.924 9.203 1.00 93.25 86 GLU A C 1
ATOM 689 O O . GLU A 1 86 ? 1.878 12.471 8.296 1.00 93.25 86 GLU A O 1
ATOM 694 N N . GLY A 1 87 ? 1.986 11.801 10.428 1.00 95.06 87 GLY A N 1
ATOM 695 C CA . GLY A 1 87 ? 0.687 12.343 10.821 1.00 95.06 87 GLY A CA 1
ATOM 696 C C . GLY A 1 87 ? -0.504 11.449 10.478 1.00 95.06 87 GLY A C 1
ATOM 697 O O . GLY A 1 87 ? -1.640 11.923 10.511 1.00 95.06 87 GLY A O 1
ATOM 698 N N . ILE A 1 88 ? -0.280 10.170 10.161 1.00 97.06 88 ILE A N 1
ATOM 699 C CA . ILE A 1 88 ? -1.361 9.182 10.088 1.00 97.06 88 ILE A CA 1
ATOM 700 C C . ILE A 1 88 ? -1.842 8.878 11.509 1.00 97.06 88 ILE A C 1
ATOM 702 O O . ILE A 1 88 ? -1.049 8.697 12.432 1.00 97.06 88 ILE A O 1
ATOM 706 N N . GLU A 1 89 ? -3.157 8.832 11.694 1.00 98.00 89 GLU A N 1
ATOM 707 C CA . GLU A 1 89 ? -3.770 8.523 12.987 1.00 98.00 89 GLU A CA 1
ATOM 708 C C . GLU A 1 89 ? -3.504 7.059 13.400 1.00 98.00 89 GLU A C 1
ATOM 710 O O . GLU A 1 89 ? -3.263 6.208 12.542 1.00 98.00 89 GLU A O 1
ATOM 715 N N . PRO A 1 90 ? -3.557 6.711 14.700 1.00 97.62 90 PRO A N 1
ATOM 716 C CA . PRO A 1 90 ? -3.444 5.322 15.137 1.00 97.62 90 PRO A CA 1
ATOM 717 C C . PRO A 1 90 ? -4.557 4.435 14.563 1.00 97.62 90 PRO A C 1
ATOM 719 O O . PRO A 1 90 ? -5.733 4.778 14.625 1.00 97.62 90 PRO A O 1
ATOM 722 N N . PHE A 1 91 ? -4.179 3.258 14.074 1.00 96.44 91 PHE A N 1
ATOM 723 C CA . PHE A 1 91 ? -5.070 2.253 13.486 1.00 96.44 91 PHE A CA 1
ATOM 724 C C . PHE A 1 91 ? -4.640 0.849 13.936 1.00 96.44 91 PHE A C 1
ATOM 726 O O . PHE A 1 91 ? -3.595 0.692 14.577 1.00 96.44 91 PHE A O 1
ATOM 733 N N . ASN A 1 92 ? -5.414 -0.189 13.613 1.00 95.25 92 ASN A N 1
ATOM 734 C CA . ASN A 1 92 ? -5.035 -1.566 13.937 1.00 95.25 92 ASN A CA 1
ATOM 735 C C . ASN A 1 92 ? -3.788 -2.021 13.139 1.00 95.25 92 ASN A C 1
ATOM 737 O O . ASN A 1 92 ? -3.879 -2.203 11.919 1.00 95.25 92 ASN A O 1
ATOM 741 N N . PRO A 1 93 ? -2.638 -2.315 13.785 1.00 93.38 93 PRO A N 1
ATOM 742 C CA . PRO A 1 93 ? -1.416 -2.685 13.069 1.00 93.38 93 PRO A CA 1
ATOM 743 C C . PRO A 1 93 ? -1.539 -3.974 12.249 1.00 93.38 93 PRO A C 1
ATOM 745 O O . PRO A 1 93 ? -0.769 -4.164 11.312 1.00 93.38 93 PRO A O 1
ATOM 748 N N . ASN A 1 94 ? -2.501 -4.855 12.551 1.00 92.25 94 ASN A N 1
ATOM 749 C CA . ASN A 1 94 ? -2.731 -6.071 11.764 1.00 92.25 94 ASN A CA 1
ATOM 750 C C . ASN A 1 94 ? -3.110 -5.765 10.307 1.00 92.25 94 ASN A C 1
ATOM 752 O O . ASN A 1 94 ? -2.771 -6.549 9.420 1.00 92.25 94 ASN A O 1
ATOM 756 N N . CYS A 1 95 ? -3.707 -4.599 10.042 1.00 95.12 95 CYS A N 1
ATOM 757 C CA . CYS A 1 95 ? -4.011 -4.152 8.686 1.00 95.12 95 CYS A CA 1
ATOM 758 C C . CYS A 1 95 ? -2.738 -3.988 7.823 1.00 95.12 95 CYS A C 1
ATOM 760 O O . CYS A 1 95 ? -2.759 -4.230 6.613 1.00 95.12 95 CYS A O 1
ATOM 762 N N . LEU A 1 96 ? -1.581 -3.691 8.441 1.00 96.25 96 LEU A N 1
ATOM 763 C CA . LEU A 1 96 ? -0.299 -3.566 7.731 1.00 96.25 96 LEU A CA 1
ATOM 764 C C . LEU A 1 96 ? 0.141 -4.859 7.046 1.00 96.25 96 LEU A C 1
ATOM 766 O O . LEU A 1 96 ? 0.908 -4.792 6.089 1.00 96.25 96 LEU A O 1
ATOM 770 N N . VAL A 1 97 ? -0.327 -6.030 7.490 1.00 95.69 97 VAL A N 1
ATOM 771 C CA . VAL A 1 97 ? 0.026 -7.307 6.852 1.00 95.69 97 VAL A CA 1
ATOM 772 C C . VAL A 1 97 ? -0.382 -7.304 5.377 1.00 95.69 97 VAL A C 1
ATOM 774 O O . VAL A 1 97 ? 0.395 -7.747 4.529 1.00 95.69 97 VAL A O 1
ATOM 777 N N . CYS A 1 98 ? -1.556 -6.759 5.055 1.00 96.56 98 CYS A N 1
ATOM 778 C CA . CYS A 1 98 ? -2.051 -6.684 3.683 1.00 96.56 98 CYS A CA 1
ATOM 779 C C . CYS A 1 98 ? -1.251 -5.691 2.838 1.00 96.56 98 CYS A C 1
ATOM 781 O O . CYS A 1 98 ? -0.869 -6.004 1.713 1.00 96.56 98 CYS A O 1
ATOM 783 N N . LEU A 1 99 ? -0.905 -4.535 3.405 1.00 96.25 99 LEU A N 1
ATOM 784 C CA . LEU A 1 99 ? -0.109 -3.521 2.708 1.00 96.25 99 LEU A CA 1
ATOM 785 C C . LEU A 1 99 ? 1.331 -3.978 2.466 1.00 96.25 99 LEU A C 1
ATOM 787 O O . LEU A 1 99 ? 1.892 -3.741 1.399 1.00 96.25 99 LEU A O 1
ATOM 791 N N . ILE A 1 100 ? 1.921 -4.690 3.428 1.00 96.19 100 ILE A N 1
ATOM 792 C CA . ILE A 1 100 ? 3.244 -5.300 3.283 1.00 96.19 100 ILE A CA 1
ATOM 793 C C . ILE A 1 100 ? 3.222 -6.354 2.173 1.00 96.19 100 ILE A C 1
ATOM 795 O O . ILE A 1 100 ? 4.132 -6.371 1.346 1.00 96.19 100 ILE A O 1
ATOM 799 N N . LYS A 1 101 ? 2.192 -7.212 2.124 1.00 95.38 101 LYS A N 1
ATOM 800 C CA . LYS A 1 101 ? 2.015 -8.184 1.033 1.00 95.38 101 LYS A CA 1
ATOM 801 C C . LYS A 1 101 ? 1.869 -7.492 -0.319 1.00 95.38 101 LYS A C 1
ATOM 803 O O . LYS A 1 101 ? 2.529 -7.892 -1.273 1.00 95.38 101 LYS A O 1
ATOM 808 N N . GLN A 1 102 ? 1.075 -6.424 -0.391 1.00 96.19 102 GLN A N 1
ATOM 809 C CA . GLN A 1 102 ? 0.929 -5.643 -1.616 1.00 96.19 102 GLN A CA 1
ATOM 810 C C . GLN A 1 102 ? 2.277 -5.071 -2.065 1.00 96.19 102 GLN A C 1
ATOM 812 O O . GLN A 1 102 ? 2.666 -5.254 -3.213 1.00 96.19 102 GLN A O 1
ATOM 817 N N . ALA A 1 103 ? 3.024 -4.426 -1.166 1.00 95.94 103 ALA A N 1
ATOM 818 C CA . ALA A 1 103 ? 4.339 -3.874 -1.478 1.00 95.94 103 ALA A CA 1
ATOM 819 C C . ALA A 1 103 ? 5.341 -4.957 -1.916 1.00 95.94 103 ALA A C 1
ATOM 821 O O . ALA A 1 103 ? 6.134 -4.716 -2.822 1.00 95.94 103 ALA A O 1
ATOM 822 N N . GLN A 1 104 ? 5.273 -6.158 -1.333 1.00 95.19 104 GLN A N 1
ATOM 823 C CA . GLN A 1 104 ? 6.058 -7.311 -1.784 1.00 95.19 104 GLN A CA 1
ATOM 824 C C . GLN A 1 104 ? 5.665 -7.751 -3.196 1.00 95.19 104 GLN A C 1
ATOM 826 O O . GLN A 1 104 ? 6.554 -7.989 -4.002 1.00 95.19 104 GLN A O 1
ATOM 831 N N . CYS A 1 105 ? 4.369 -7.804 -3.523 1.00 96.75 105 CYS A N 1
ATOM 832 C CA . CYS A 1 105 ? 3.912 -8.069 -4.890 1.00 96.75 105 CYS A CA 1
ATOM 833 C C . CYS A 1 105 ? 4.449 -7.021 -5.873 1.00 96.75 105 CYS A C 1
ATOM 835 O O . CYS A 1 105 ? 4.934 -7.372 -6.947 1.00 96.75 105 CYS A O 1
ATOM 837 N N . VAL A 1 106 ? 4.438 -5.736 -5.496 1.00 95.56 106 VAL A N 1
ATOM 838 C CA . VAL A 1 106 ? 5.005 -4.675 -6.340 1.00 95.56 106 VAL A CA 1
ATOM 839 C C . VAL A 1 106 ? 6.500 -4.892 -6.572 1.00 95.56 106 VAL A C 1
ATOM 841 O O . VAL A 1 106 ? 6.950 -4.792 -7.711 1.00 95.56 106 VAL A O 1
ATOM 844 N N . ASP A 1 107 ? 7.260 -5.215 -5.526 1.00 93.44 107 ASP A N 1
ATOM 845 C CA . ASP A 1 107 ? 8.712 -5.403 -5.619 1.00 93.44 107 ASP A CA 1
ATOM 846 C C . ASP A 1 107 ? 9.119 -6.686 -6.361 1.00 93.44 107 ASP A C 1
ATOM 848 O O . ASP A 1 107 ? 10.198 -6.742 -6.940 1.00 93.44 107 ASP A O 1
ATOM 852 N N . THR A 1 108 ? 8.264 -7.711 -6.400 1.00 94.81 108 THR A N 1
ATOM 853 C CA . THR A 1 108 ? 8.556 -8.962 -7.118 1.00 94.81 108 THR A CA 1
ATOM 854 C C . THR A 1 108 ? 7.998 -8.984 -8.537 1.00 94.81 108 THR A C 1
ATOM 856 O O . THR A 1 108 ? 8.661 -9.474 -9.448 1.00 94.81 108 THR A O 1
ATOM 859 N N . THR A 1 109 ? 6.791 -8.455 -8.740 1.00 97.19 109 THR A N 1
ATOM 860 C CA . THR A 1 109 ? 6.024 -8.608 -9.989 1.00 97.19 109 THR A CA 1
ATOM 861 C C . THR A 1 109 ? 6.054 -7.344 -10.837 1.00 97.19 109 THR A C 1
ATOM 863 O O . THR A 1 109 ? 6.170 -7.417 -12.058 1.00 97.19 109 THR A O 1
ATOM 866 N N . CYS A 1 110 ? 6.004 -6.172 -10.202 1.00 96.44 110 CYS A N 1
ATOM 867 C CA . CYS A 1 110 ? 5.920 -4.880 -10.888 1.00 96.44 110 CYS A CA 1
ATOM 868 C C . CYS A 1 110 ? 7.209 -4.057 -10.832 1.00 96.44 110 CYS A C 1
ATOM 870 O O . CYS A 1 110 ? 7.210 -2.898 -11.248 1.00 96.44 110 CYS A O 1
ATOM 872 N N . HIS A 1 111 ? 8.317 -4.644 -10.367 1.00 93.88 111 HIS A N 1
ATOM 873 C CA . HIS A 1 111 ? 9.582 -3.940 -10.166 1.00 93.88 111 HIS A CA 1
ATOM 874 C C . HIS A 1 111 ? 10.027 -3.169 -11.410 1.00 93.88 111 HIS A C 1
ATOM 876 O O . HIS A 1 111 ? 10.299 -1.977 -11.329 1.00 93.88 111 HIS A O 1
ATOM 882 N N . ALA A 1 112 ? 10.039 -3.823 -12.576 1.00 94.62 112 ALA A N 1
ATOM 883 C CA . ALA A 1 112 ? 10.482 -3.206 -13.825 1.00 94.62 112 ALA A CA 1
ATOM 884 C C . ALA A 1 112 ? 9.640 -1.974 -14.203 1.00 94.62 112 ALA A C 1
ATOM 886 O O . ALA A 1 112 ? 10.194 -0.942 -14.577 1.00 94.62 112 ALA A O 1
ATOM 887 N N . SER A 1 113 ? 8.316 -2.057 -14.049 1.00 95.31 113 SER A N 1
ATOM 888 C CA . SER A 1 113 ? 7.392 -0.953 -14.333 1.00 95.31 113 SER A CA 1
ATOM 889 C C . SER A 1 113 ? 7.491 0.181 -13.307 1.00 95.31 113 SER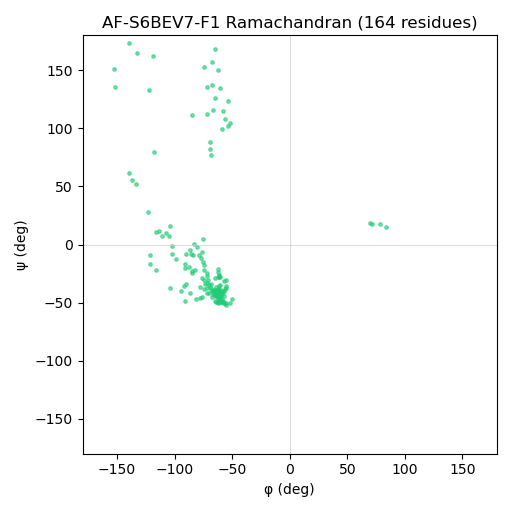 A C 1
ATOM 891 O O . SER A 1 113 ? 7.272 1.340 -13.652 1.00 95.31 113 SER A O 1
ATOM 893 N N . CYS A 1 114 ? 7.839 -0.143 -12.060 1.00 91.56 114 CYS A N 1
ATOM 894 C CA . CYS A 1 114 ? 7.836 0.778 -10.922 1.00 91.56 114 CYS A CA 1
ATOM 895 C C . CYS A 1 114 ? 9.223 1.304 -10.512 1.00 91.56 114 CYS A C 1
ATOM 897 O O . CYS A 1 114 ? 9.314 2.089 -9.566 1.00 91.56 114 CYS A O 1
ATOM 899 N N . ASN A 1 115 ? 10.304 0.878 -11.177 1.00 86.31 115 ASN A N 1
ATOM 900 C CA . ASN A 1 115 ? 11.674 1.244 -10.800 1.00 86.31 115 ASN A CA 1
ATOM 901 C C . ASN A 1 115 ? 11.988 2.727 -11.068 1.00 86.31 115 ASN A C 1
ATOM 903 O O . ASN A 1 115 ? 12.717 3.351 -10.303 1.00 86.31 115 ASN A O 1
ATOM 907 N N . LEU A 1 116 ? 11.434 3.297 -12.145 1.00 84.00 116 LEU A N 1
ATOM 908 C CA . LEU A 1 116 ? 11.666 4.700 -12.515 1.00 84.00 116 LEU A CA 1
ATOM 909 C C . LEU A 1 116 ? 10.785 5.664 -11.719 1.00 84.00 116 LEU A C 1
ATOM 911 O O . LEU A 1 116 ? 11.259 6.679 -11.216 1.00 84.00 116 LEU A O 1
ATOM 915 N N . SER A 1 117 ? 9.498 5.346 -11.626 1.00 85.00 117 SER A N 1
ATOM 916 C CA . SER A 1 117 ? 8.519 6.100 -10.858 1.00 85.00 117 SER A CA 1
ATOM 917 C C . SER A 1 117 ? 7.423 5.153 -10.401 1.00 85.00 117 SER A C 1
ATOM 919 O O . SER A 1 117 ? 6.921 4.332 -11.165 1.00 85.00 117 SER A O 1
ATOM 921 N N . GLU A 1 118 ? 7.046 5.284 -9.140 1.00 83.94 118 GLU A N 1
ATOM 922 C CA . GLU A 1 118 ? 5.980 4.506 -8.513 1.00 83.94 118 GLU A CA 1
ATOM 923 C C . GLU A 1 118 ? 4.571 5.001 -8.846 1.00 83.94 118 GLU A C 1
ATOM 925 O O . GLU A 1 118 ? 3.591 4.312 -8.565 1.00 83.94 118 GLU A O 1
ATOM 930 N N . TYR A 1 119 ? 4.488 6.162 -9.493 1.00 88.62 119 TYR A N 1
ATOM 931 C CA . TYR A 1 119 ? 3.248 6.778 -9.955 1.00 88.62 119 TYR A CA 1
ATOM 932 C C . TYR A 1 119 ? 3.201 6.899 -11.489 1.00 88.62 119 TYR A C 1
ATOM 934 O O . TYR A 1 119 ? 2.322 7.563 -12.043 1.00 88.62 119 TYR A O 1
ATOM 942 N N . SER A 1 120 ? 4.132 6.251 -12.205 1.00 91.19 120 SER A N 1
ATOM 943 C CA . SER A 1 120 ? 4.043 6.129 -13.662 1.00 91.19 120 SER A CA 1
ATOM 944 C C . SER A 1 120 ? 2.789 5.351 -14.057 1.00 91.19 120 SER A C 1
ATOM 946 O O . SER A 1 120 ? 2.331 4.465 -13.333 1.00 91.19 120 SER A O 1
ATOM 948 N N . VAL A 1 121 ? 2.234 5.659 -15.230 1.00 93.12 121 VAL A N 1
ATOM 949 C CA . VAL A 1 121 ? 1.045 4.962 -15.747 1.00 93.12 121 VAL A CA 1
ATOM 950 C C . VAL A 1 121 ? 1.308 3.457 -15.839 1.00 93.12 121 VAL A C 1
ATOM 952 O O . VAL A 1 121 ? 0.458 2.651 -15.468 1.00 93.12 121 VAL A O 1
ATOM 955 N N . GLU A 1 122 ? 2.512 3.077 -16.261 1.00 95.00 122 GLU A N 1
ATOM 956 C CA . GLU A 1 122 ? 2.960 1.695 -16.399 1.00 95.00 122 GLU A CA 1
ATOM 957 C C . GLU A 1 122 ? 3.010 0.972 -15.048 1.00 95.00 122 GLU A C 1
ATOM 959 O O . GLU A 1 122 ? 2.544 -0.165 -14.938 1.00 95.00 122 GLU A O 1
ATOM 964 N N . CYS A 1 123 ? 3.542 1.624 -14.008 1.00 94.75 123 CYS A N 1
ATOM 965 C CA . CYS A 1 123 ? 3.572 1.069 -12.658 1.00 94.75 123 CYS A CA 1
ATOM 966 C C . CYS A 1 123 ? 2.155 0.883 -12.107 1.00 94.75 123 CYS A C 1
ATOM 968 O O . CYS A 1 123 ? 1.810 -0.207 -11.649 1.00 94.75 123 CYS A O 1
ATOM 970 N N . LEU A 1 124 ? 1.314 1.920 -12.202 1.00 95.12 124 LEU A N 1
ATOM 971 C CA . LEU A 1 124 ? -0.061 1.892 -11.700 1.00 95.12 124 LEU A CA 1
ATOM 972 C C . LEU A 1 124 ? -0.896 0.804 -12.391 1.00 95.12 124 LEU A C 1
ATOM 974 O O . LEU A 1 124 ? -1.609 0.070 -11.709 1.00 95.12 124 LEU A O 1
ATOM 978 N N . HIS A 1 125 ? -0.755 0.640 -13.711 1.00 96.69 125 HIS A N 1
ATOM 979 C CA . HIS A 1 125 ? -1.405 -0.450 -14.444 1.00 96.69 125 HIS A CA 1
ATOM 980 C C . HIS A 1 125 ? -0.920 -1.831 -14.006 1.00 96.69 125 HIS A C 1
ATOM 982 O O . HIS A 1 125 ? -1.732 -2.745 -13.882 1.00 96.69 125 HIS A O 1
ATOM 988 N N . CYS A 1 126 ? 0.384 -2.006 -13.774 1.00 97.69 126 CYS A N 1
ATOM 989 C CA . CYS A 1 126 ? 0.907 -3.279 -13.287 1.00 97.69 126 CYS A CA 1
ATOM 990 C C . CYS A 1 126 ? 0.327 -3.625 -11.908 1.00 97.69 126 CYS A C 1
ATOM 992 O O . CYS A 1 126 ? -0.148 -4.739 -11.698 1.00 97.69 126 CYS A O 1
ATOM 994 N N . ILE A 1 127 ? 0.309 -2.655 -10.989 1.00 96.81 127 ILE A N 1
ATOM 995 C CA . ILE A 1 127 ? -0.225 -2.837 -9.635 1.00 96.81 127 ILE A CA 1
ATOM 996 C C . ILE A 1 127 ? -1.711 -3.202 -9.677 1.00 96.81 127 ILE A C 1
ATOM 998 O O . ILE A 1 127 ? -2.108 -4.152 -9.005 1.00 96.81 127 ILE A O 1
ATOM 1002 N N . ASP A 1 128 ? -2.512 -2.469 -10.457 1.00 97.00 128 ASP A N 1
ATOM 1003 C CA . ASP A 1 128 ? -3.951 -2.724 -10.606 1.00 97.00 128 ASP A CA 1
ATOM 1004 C C . ASP A 1 128 ? -4.217 -4.123 -11.180 1.00 97.00 128 ASP A C 1
ATOM 1006 O O . ASP A 1 128 ? -5.076 -4.846 -10.688 1.00 97.00 128 ASP A O 1
ATOM 1010 N N . LYS A 1 129 ? -3.413 -4.547 -12.161 1.00 97.81 129 LYS A N 1
ATOM 1011 C CA . LYS A 1 129 ? -3.580 -5.841 -12.825 1.00 97.81 129 LYS A CA 1
ATOM 1012 C C . LYS A 1 129 ? -3.142 -7.042 -11.985 1.00 97.81 129 LYS A C 1
ATOM 1014 O O . LYS A 1 129 ? -3.751 -8.098 -12.105 1.00 97.81 129 LYS A O 1
ATOM 1019 N N . PHE A 1 130 ? -2.053 -6.925 -11.225 1.00 97.94 130 PHE A N 1
ATOM 1020 C CA . PHE A 1 130 ? -1.397 -8.093 -10.619 1.00 97.94 130 PHE A CA 1
ATOM 1021 C C . PHE A 1 130 ? -1.402 -8.113 -9.095 1.00 97.94 130 PHE A C 1
ATOM 1023 O O . PHE A 1 130 ? -1.233 -9.179 -8.519 1.00 97.94 130 PHE A O 1
ATOM 1030 N N . CYS A 1 131 ? -1.559 -6.964 -8.439 1.00 97.25 131 CYS A N 1
ATOM 1031 C CA . CYS A 1 131 ? -1.400 -6.867 -6.988 1.00 97.25 131 CYS A CA 1
ATOM 1032 C C . CYS A 1 131 ? -2.648 -6.351 -6.267 1.00 97.25 131 CYS A C 1
ATOM 1034 O O . CYS A 1 131 ? -2.642 -6.319 -5.038 1.00 97.25 131 CYS A O 1
ATOM 1036 N N . TYR A 1 132 ? -3.669 -5.875 -6.987 1.00 96.44 132 TYR A N 1
ATOM 1037 C CA . TYR A 1 132 ? -4.843 -5.238 -6.388 1.00 96.44 132 TYR A CA 1
ATOM 1038 C C . TYR A 1 132 ? -5.832 -6.245 -5.791 1.00 96.44 132 TYR A C 1
ATOM 1040 O O . TYR A 1 132 ? -6.264 -6.057 -4.657 1.00 96.44 132 TYR A O 1
ATOM 1048 N N . GLU A 1 133 ? -6.160 -7.322 -6.506 1.00 95.88 133 GLU A N 1
ATOM 1049 C CA . GLU A 1 133 ? -7.140 -8.310 -6.029 1.00 95.88 133 GLU A CA 1
ATOM 1050 C C . GLU A 1 133 ? -6.679 -8.977 -4.723 1.00 95.88 133 GLU A C 1
ATOM 1052 O O . GLU A 1 133 ? -7.399 -8.935 -3.729 1.00 95.88 133 GLU A O 1
ATOM 1057 N N . ASP A 1 134 ? -5.426 -9.438 -4.664 1.00 94.44 134 ASP A N 1
ATOM 1058 C CA . ASP A 1 134 ? -4.844 -10.058 -3.464 1.00 94.44 134 ASP A CA 1
ATOM 1059 C C . ASP A 1 134 ? -4.919 -9.164 -2.217 1.00 94.44 134 ASP A C 1
ATOM 1061 O O . ASP A 1 134 ? -5.102 -9.644 -1.091 1.00 94.44 134 ASP A O 1
ATOM 1065 N N . VAL A 1 135 ? -4.732 -7.850 -2.387 1.00 95.06 135 VAL A N 1
ATOM 1066 C CA . VAL A 1 135 ? -4.803 -6.920 -1.258 1.00 95.06 135 VAL A CA 1
ATOM 1067 C C . VAL A 1 135 ? -6.248 -6.621 -0.872 1.00 95.06 135 VAL A C 1
ATOM 1069 O O . VAL A 1 135 ? -6.51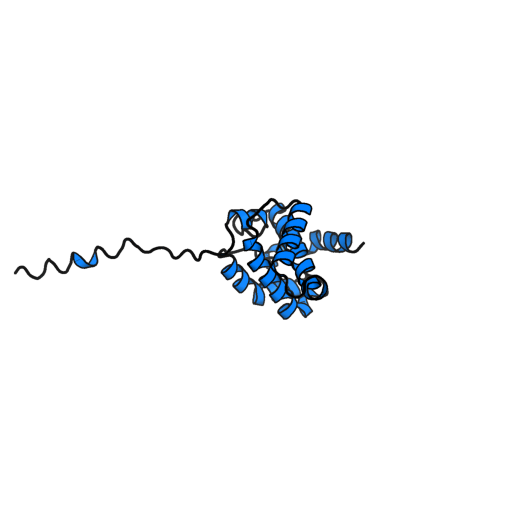5 -6.540 0.324 1.00 95.06 135 VAL A O 1
ATOM 1072 N N . VAL A 1 136 ? -7.175 -6.518 -1.831 1.00 95.38 136 VAL A N 1
ATOM 1073 C CA . VAL A 1 136 ? -8.613 -6.352 -1.562 1.00 95.38 136 VAL A CA 1
ATOM 1074 C C . VAL A 1 136 ? -9.145 -7.546 -0.779 1.00 95.38 136 VAL A C 1
ATOM 1076 O O . VAL A 1 136 ? -9.793 -7.353 0.249 1.00 95.38 136 VAL A O 1
ATOM 1079 N N . ASP A 1 137 ? -8.779 -8.762 -1.177 1.00 95.06 137 ASP A N 1
ATOM 1080 C CA . ASP A 1 137 ? -9.157 -9.988 -0.472 1.00 95.06 137 ASP A CA 1
ATOM 1081 C C . ASP A 1 137 ? -8.569 -10.039 0.944 1.00 95.06 137 ASP A C 1
ATOM 1083 O O . ASP A 1 137 ? -9.243 -10.416 1.902 1.00 95.06 137 ASP A O 1
ATOM 1087 N N . CYS A 1 138 ? -7.312 -9.617 1.110 1.00 95.31 138 CYS A N 1
ATOM 1088 C CA . CYS A 1 138 ? -6.667 -9.572 2.422 1.00 95.31 138 CYS A CA 1
ATOM 1089 C C . CYS A 1 138 ? -7.323 -8.549 3.366 1.00 95.31 138 CYS A C 1
ATOM 1091 O O . CYS A 1 138 ? -7.516 -8.821 4.559 1.00 95.31 138 CYS A O 1
ATOM 1093 N N . VAL A 1 139 ? -7.632 -7.368 2.827 1.00 95.38 139 VAL A N 1
ATOM 1094 C CA . VAL A 1 139 ? -8.253 -6.245 3.535 1.00 95.38 139 VAL A CA 1
ATOM 1095 C C . VAL A 1 139 ? -9.720 -6.526 3.850 1.00 95.38 139 VAL A C 1
ATOM 1097 O O . VAL A 1 139 ? -10.188 -6.097 4.902 1.00 95.38 139 VAL A O 1
ATOM 1100 N N . GLY A 1 140 ? -10.410 -7.271 2.982 1.00 94.44 140 GLY A N 1
ATOM 1101 C CA . GLY A 1 140 ? -11.835 -7.597 3.072 1.00 94.44 140 GLY A CA 1
ATOM 1102 C C . GLY A 1 140 ? -12.768 -6.473 2.622 1.00 94.44 140 GLY A C 1
ATOM 1103 O O . GLY A 1 140 ? -13.943 -6.488 2.981 1.00 94.44 140 GLY A O 1
ATOM 1104 N N . ALA A 1 141 ? -12.261 -5.492 1.872 1.00 94.00 141 ALA A N 1
ATOM 1105 C CA . ALA A 1 141 ? -13.039 -4.365 1.365 1.00 94.00 141 ALA A CA 1
ATOM 1106 C C . ALA A 1 141 ? -12.434 -3.809 0.071 1.00 94.00 141 ALA A C 1
ATOM 1108 O O . ALA A 1 141 ? -11.219 -3.862 -0.139 1.00 94.00 141 ALA A O 1
ATOM 1109 N N . GLU A 1 142 ? -13.287 -3.243 -0.783 1.00 94.50 142 GLU A N 1
ATOM 1110 C CA . GLU A 1 142 ? -12.841 -2.550 -1.988 1.00 94.50 142 GLU A CA 1
ATOM 1111 C C . GLU A 1 142 ? -12.077 -1.269 -1.615 1.00 94.50 142 GLU A C 1
ATOM 1113 O O . GLU A 1 142 ? -12.477 -0.519 -0.723 1.00 94.50 142 GLU A O 1
ATOM 1118 N N . MET A 1 143 ? -10.965 -1.017 -2.304 1.00 94.75 143 MET A N 1
ATOM 1119 C CA . MET A 1 143 ? -10.082 0.114 -2.019 1.00 94.75 143 MET A CA 1
ATOM 1120 C C . MET A 1 143 ? -9.982 1.067 -3.202 1.00 94.75 143 MET A C 1
ATOM 1122 O O . MET A 1 143 ? -10.242 0.682 -4.343 1.00 94.75 143 MET A O 1
ATOM 1126 N N . ILE A 1 144 ? -9.513 2.287 -2.949 1.00 95.00 144 ILE A N 1
ATOM 1127 C CA . ILE A 1 144 ? -9.182 3.244 -4.009 1.00 95.00 144 ILE A CA 1
ATOM 1128 C C . ILE A 1 144 ? -8.211 2.605 -5.013 1.00 95.00 144 ILE A C 1
ATOM 1130 O O . ILE A 1 144 ? -7.107 2.173 -4.662 1.00 95.00 144 ILE A O 1
ATOM 1134 N N . ARG A 1 145 ? -8.601 2.587 -6.290 1.00 95.06 145 ARG A N 1
ATOM 1135 C CA . ARG A 1 145 ? -7.724 2.203 -7.397 1.00 95.06 145 ARG A CA 1
ATOM 1136 C C . ARG A 1 145 ? -6.917 3.417 -7.826 1.00 95.06 145 ARG A C 1
ATOM 1138 O O . ARG A 1 145 ? -7.439 4.362 -8.403 1.00 95.06 145 ARG A O 1
ATOM 1145 N N . MET A 1 146 ? -5.610 3.398 -7.585 1.00 92.19 146 MET A N 1
ATOM 1146 C CA . MET A 1 146 ? -4.750 4.544 -7.918 1.00 92.19 146 MET A CA 1
ATOM 1147 C C . MET A 1 146 ? -4.738 4.889 -9.412 1.00 92.19 146 MET A C 1
ATOM 1149 O O . MET A 1 146 ? -4.509 6.041 -9.765 1.00 92.19 146 MET A O 1
ATOM 1153 N N . ILE A 1 147 ? -4.968 3.907 -10.291 1.00 94.81 147 ILE A N 1
ATOM 1154 C CA . ILE A 1 147 ? -5.012 4.144 -11.738 1.00 94.81 147 ILE A CA 1
ATOM 1155 C C . ILE A 1 147 ? -6.153 5.097 -12.134 1.00 94.81 147 ILE A C 1
ATOM 1157 O O . ILE A 1 147 ? -6.012 5.847 -13.100 1.00 94.81 147 ILE A O 1
ATOM 1161 N N . GLU A 1 148 ? -7.237 5.127 -11.354 1.00 95.19 148 GLU A N 1
ATOM 1162 C CA . GLU A 1 148 ? -8.380 6.029 -11.543 1.00 95.19 148 GLU A CA 1
ATOM 1163 C C . GLU A 1 148 ? -8.060 7.475 -11.126 1.00 95.19 148 GLU A C 1
ATOM 1165 O O . GLU A 1 148 ? -8.730 8.400 -11.571 1.00 95.19 148 GLU A O 1
ATOM 1170 N N . HIS A 1 149 ? -6.996 7.677 -10.337 1.00 93.12 149 HIS A N 1
ATOM 1171 C CA . HIS A 1 149 ? -6.554 8.974 -9.800 1.00 93.12 149 HIS A CA 1
ATOM 1172 C C . HIS A 1 149 ? -5.100 9.302 -10.179 1.00 93.12 149 HIS A C 1
ATOM 1174 O O . HIS A 1 149 ? -4.371 9.970 -9.441 1.00 93.12 149 HIS A O 1
ATOM 1180 N N . LYS A 1 150 ? -4.635 8.771 -11.315 1.00 89.81 150 LYS A N 1
ATOM 1181 C CA . LYS A 1 150 ? -3.233 8.863 -11.754 1.00 89.81 150 LYS A CA 1
ATOM 1182 C C . LYS A 1 150 ? -2.717 10.300 -11.877 1.00 89.81 150 LYS A C 1
ATOM 1184 O O . LYS A 1 150 ? -1.536 10.538 -11.660 1.00 89.81 150 LYS A O 1
ATOM 1189 N N . ASP A 1 151 ? -3.583 11.246 -12.217 1.00 89.00 151 ASP A N 1
ATOM 1190 C CA . ASP A 1 151 ? -3.277 12.666 -12.380 1.00 89.00 151 ASP A CA 1
ATOM 1191 C C . ASP A 1 151 ? -2.880 13.331 -11.056 1.00 89.00 151 ASP A C 1
ATOM 1193 O O . ASP A 1 151 ? -1.923 14.107 -11.026 1.00 89.00 151 ASP A O 1
ATOM 1197 N N . VAL A 1 152 ? -3.542 12.967 -9.955 1.00 88.06 152 VAL A N 1
ATOM 1198 C CA . VAL A 1 152 ? -3.186 13.432 -8.605 1.00 88.06 152 VAL A CA 1
ATOM 1199 C C . VAL A 1 152 ? -1.807 12.895 -8.215 1.00 88.06 152 VAL A C 1
ATOM 1201 O O . VAL A 1 152 ? -0.911 13.642 -7.822 1.00 88.06 152 VAL A O 1
ATOM 1204 N N . PHE A 1 153 ? -1.589 11.592 -8.403 1.00 82.75 153 PHE A N 1
ATOM 1205 C CA . PHE A 1 153 ? -0.331 10.948 -8.023 1.00 82.75 153 PHE A CA 1
ATOM 1206 C C . PHE A 1 153 ? 0.865 11.391 -8.874 1.00 82.75 153 PHE A C 1
ATOM 1208 O O . PHE A 1 153 ? 1.978 11.513 -8.364 1.00 82.75 153 PHE A O 1
ATOM 1215 N N . GLN A 1 154 ? 0.656 11.679 -10.156 1.00 82.44 154 GLN A N 1
ATOM 1216 C CA . GLN A 1 154 ? 1.727 12.146 -11.032 1.00 82.44 154 GLN A CA 1
ATOM 1217 C C . GLN A 1 154 ? 2.155 13.578 -10.727 1.00 82.44 154 GLN A C 1
ATOM 1219 O O . GLN A 1 154 ? 3.342 13.870 -10.785 1.00 82.44 154 GLN A O 1
ATOM 1224 N N . ASN A 1 155 ? 1.233 14.473 -10.380 1.00 74.94 155 ASN A N 1
ATOM 1225 C CA . ASN A 1 155 ? 1.580 15.883 -10.200 1.00 74.94 155 ASN A CA 1
ATOM 1226 C C . ASN A 1 155 ? 2.079 16.202 -8.784 1.00 74.94 155 ASN A C 1
ATOM 1228 O O . ASN A 1 155 ? 3.070 16.924 -8.630 1.00 74.94 155 ASN A O 1
ATOM 1232 N N . ASP A 1 156 ? 1.444 15.637 -7.754 1.00 65.56 156 ASP A N 1
ATOM 1233 C CA . ASP A 1 156 ? 1.698 16.046 -6.368 1.00 65.56 156 ASP A CA 1
ATOM 1234 C C . ASP A 1 156 ? 2.783 15.212 -5.685 1.00 65.56 156 ASP A C 1
ATOM 1236 O O . ASP A 1 156 ? 3.605 15.744 -4.932 1.00 65.56 156 ASP A O 1
ATOM 1240 N N . PHE A 1 157 ? 2.859 13.915 -5.989 1.00 65.56 157 PHE A N 1
ATOM 1241 C CA . PHE A 1 157 ? 3.795 13.019 -5.309 1.00 65.56 157 PHE A CA 1
ATOM 1242 C C . PHE A 1 157 ? 5.183 12.949 -5.938 1.00 65.56 157 PHE A C 1
ATOM 1244 O O . PHE A 1 157 ? 6.141 12.645 -5.224 1.00 65.56 157 PHE A O 1
ATOM 1251 N N . LEU A 1 158 ? 5.344 13.350 -7.206 1.00 56.19 158 LEU A N 1
ATOM 1252 C CA . LEU A 1 158 ? 6.677 13.601 -7.765 1.00 56.19 158 LEU A CA 1
ATOM 1253 C C . LEU A 1 158 ? 7.452 14.628 -6.921 1.00 56.19 158 LEU A C 1
ATOM 1255 O O . LEU A 1 158 ? 8.669 14.532 -6.808 1.00 56.19 158 LEU A O 1
ATOM 1259 N N . ARG A 1 159 ? 6.771 15.577 -6.261 1.00 52.78 159 ARG A N 1
ATOM 1260 C CA . ARG A 1 159 ? 7.427 16.545 -5.364 1.00 52.78 159 ARG A CA 1
ATOM 1261 C C . ARG A 1 159 ? 7.827 15.957 -4.013 1.00 52.78 159 ARG A C 1
ATOM 1263 O O . ARG A 1 159 ? 8.785 16.445 -3.416 1.00 52.78 159 ARG A O 1
ATOM 1270 N N . TYR A 1 160 ? 7.102 14.953 -3.525 1.00 55.09 160 TYR A N 1
ATOM 1271 C CA . TYR A 1 160 ? 7.389 14.318 -2.240 1.00 55.09 160 TYR A CA 1
ATOM 1272 C C . TYR A 1 160 ? 8.603 13.380 -2.353 1.00 55.09 160 TYR A C 1
ATOM 1274 O O . TYR A 1 160 ? 9.528 13.512 -1.557 1.00 55.09 160 TYR A O 1
ATOM 1282 N N . ASP A 1 161 ? 8.675 12.557 -3.410 1.00 53.12 161 ASP A N 1
ATOM 1283 C CA . ASP A 1 161 ? 9.839 11.697 -3.723 1.00 53.12 161 ASP A CA 1
ATOM 1284 C C . ASP A 1 161 ? 11.128 12.520 -3.955 1.00 53.12 161 ASP A C 1
ATOM 1286 O O . ASP A 1 161 ? 12.218 12.132 -3.547 1.00 53.12 161 ASP A O 1
ATOM 1290 N N . ILE A 1 162 ? 11.026 13.721 -4.541 1.00 48.69 162 ILE A N 1
ATOM 1291 C CA . ILE A 1 162 ? 12.186 14.622 -4.693 1.00 48.69 162 ILE A CA 1
ATOM 1292 C C . ILE A 1 162 ? 12.654 15.189 -3.343 1.00 48.69 162 ILE A C 1
ATOM 1294 O O . ILE A 1 162 ? 13.853 15.374 -3.140 1.00 48.69 162 ILE A O 1
ATOM 1298 N N . ARG A 1 163 ? 11.734 15.486 -2.416 1.00 47.94 163 ARG A N 1
ATOM 1299 C CA . ARG A 1 163 ? 12.076 16.100 -1.124 1.00 47.94 163 ARG A CA 1
ATOM 1300 C C . ARG A 1 163 ? 12.726 15.110 -0.158 1.00 47.94 163 ARG A C 1
ATOM 1302 O O . ARG A 1 163 ? 13.544 15.538 0.640 1.00 47.94 163 ARG A O 1
ATOM 1309 N N . THR A 1 164 ? 12.388 13.826 -0.229 1.00 50.28 164 THR A N 1
ATOM 1310 C CA . THR A 1 164 ? 12.962 12.785 0.641 1.00 50.28 164 THR A CA 1
ATOM 1311 C C . THR A 1 164 ? 14.281 12.199 0.120 1.00 50.28 164 THR A C 1
ATOM 1313 O O . THR A 1 164 ? 14.929 11.440 0.839 1.00 50.28 164 THR A O 1
ATOM 1316 N N . ARG A 1 165 ? 14.699 12.541 -1.111 1.00 46.56 165 ARG A N 1
ATOM 1317 C CA . ARG A 1 165 ? 16.008 12.168 -1.688 1.00 46.56 165 ARG A CA 1
ATOM 1318 C C . ARG A 1 165 ? 17.138 13.180 -1.436 1.00 46.56 165 ARG A C 1
ATOM 1320 O O . ARG A 1 165 ? 18.277 12.861 -1.774 1.00 46.56 165 ARG A O 1
ATOM 1327 N N . ASN A 1 166 ? 16.840 14.356 -0.880 1.00 35.66 166 ASN A N 1
ATOM 1328 C CA . ASN A 1 166 ? 17.812 15.389 -0.487 1.00 35.66 166 ASN A CA 1
A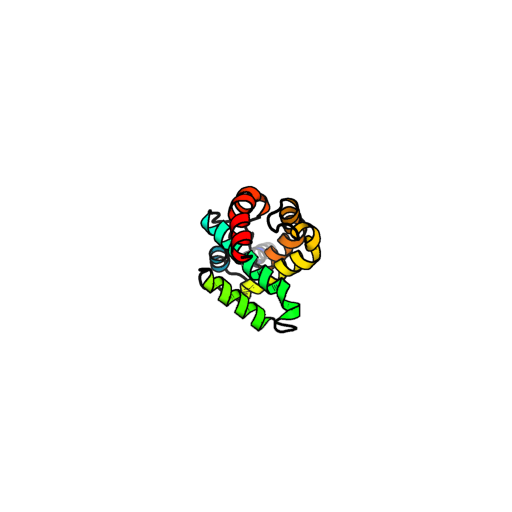TOM 1329 C C . ASN A 1 166 ? 17.873 15.521 1.035 1.00 35.66 166 ASN A C 1
ATOM 1331 O O . ASN A 1 166 ? 18.953 15.906 1.530 1.00 35.66 166 ASN A O 1
#

Sequence (166 aa):
MIGRRILVVAIAMLSTFVHVAYAQGHCAETDLRILGLSKDSVTEESLKKLGITRYVVKSWVRWRPILFPNNPRLLMANIFKDLLHEGIEPFNPNCLVCLIKQAQCVDTTCHASCNLSEYSVECLHCIDKFCYEDVVDCVGAEMIRMIEHKDVFQNDFLRYDIRTRN

Foldseek 3Di:
DPPPPVVVVVVVPPPDPPPVPLLPAQFDLVQCQLQLWDPVDDDLVSVVSVLQLLVLLLVLLVCCVPPPDPDVPVSLVSSQVVSVVVVRDDGDSSLSVLSNQLSVCCVPFVCVQPVVHCLDLSNLVRSVPGRQVSSCSNRSHHTDRVNVVSVSCVPPCVVVVVVVVD

Mean predicted aligned error: 8.74 Å

pLDDT: mean 84.12, std 17.62, range [35.66, 98.0]

Solvent-accessible surface area (backbone atoms only — not comparable to full-atom values): 9495 Å² total; per-residue (Å²): 144,74,83,78,70,65,70,68,61,71,68,73,76,77,76,86,73,81,68,76,77,68,65,82,29,54,39,53,73,67,38,29,49,55,44,20,35,34,52,93,61,79,43,75,66,24,53,49,35,28,53,54,48,51,52,50,43,38,54,53,60,74,43,29,79,78,80,39,71,90,37,69,67,61,51,51,50,51,41,53,52,51,42,46,72,76,67,39,67,95,61,68,70,65,33,48,58,32,53,50,50,32,39,49,40,38,64,71,75,28,34,84,49,31,68,86,38,74,51,35,70,61,16,32,50,40,40,59,73,74,32,38,65,69,28,30,63,42,32,45,48,76,52,61,58,62,65,83,47,39,71,58,44,48,65,59,44,56,56,51,60,56,60,76,74,110

Secondary structure (DSSP, 8-state):
--TTSSTTTTTTTSSS---------SS-HHHHHHTT-BGGG--HHHHHHHHHHHHHHHHHHHHHHHH-TT-HHHHHHHHHHHHHHTTPPP--GGGHHHHHHHHHHHHHHSHHHHSS-TTSHHHHHHHHHHTHHHHHHHHTS-B--GGGGHHHHHHHTHHHHHHHT-

Nearest PDB structures (foldseek):
  8khv-assembly1_A  TM=1.885E-01  e=9.445E+00  Spirosoma fluviale

Organism: Babesia bovis (NCBI:txid5865)